Protein AF-A0A1H0LEL5-F1 (afdb_monomer_lite)

Radius of gyration: 15.59 Å; chains: 1; bounding box: 52×33×37 Å

Sequence (113 aa):
MLWPAASSGGLEVANLFPLRSTDPDGLLTHAAPLGDRADRNTGAIMDAIERCSMVICAWGAHKAAPAQAAEVLRIIRMCGRGSLLHHLGPNKDGSPKHPLYIAASTRPQRFTT

pLDDT: mean 88.65, std 13.21, range [35.0, 98.12]

Structure (mmCIF, N/CA/C/O backbone):
data_AF-A0A1H0LEL5-F1
#
_entry.id   AF-A0A1H0LEL5-F1
#
loop_
_atom_site.group_PDB
_atom_site.id
_atom_site.type_symbol
_atom_site.label_atom_id
_atom_site.label_alt_id
_atom_site.label_comp_id
_atom_site.label_asym_id
_atom_site.label_entity_id
_atom_site.label_seq_id
_atom_site.pdbx_PDB_ins_code
_atom_site.Cartn_x
_atom_site.Cartn_y
_atom_site.Cartn_z
_atom_site.occupancy
_atom_site.B_iso_or_equiv
_atom_site.auth_seq_id
_atom_site.auth_comp_id
_atom_site.auth_asym_id
_atom_site.auth_atom_id
_atom_site.pdbx_PDB_model_num
ATOM 1 N N . MET A 1 1 ? -41.514 8.901 10.532 1.00 38.03 1 MET A N 1
ATOM 2 C CA . MET A 1 1 ? -40.338 8.259 11.152 1.00 38.03 1 MET A CA 1
ATOM 3 C C . MET A 1 1 ? -39.615 7.504 10.047 1.00 38.03 1 MET A C 1
ATOM 5 O O . MET A 1 1 ? -40.083 6.450 9.649 1.00 38.03 1 MET A O 1
ATOM 9 N N . LEU A 1 2 ? -38.592 8.109 9.439 1.00 35.00 2 LEU A N 1
ATOM 10 C CA . LEU A 1 2 ? -37.800 7.475 8.381 1.00 35.00 2 LEU A CA 1
ATOM 11 C C . LEU A 1 2 ? -36.543 6.910 9.041 1.00 35.00 2 LEU A C 1
ATOM 13 O O . LEU A 1 2 ? -35.804 7.651 9.683 1.00 35.00 2 LEU A O 1
ATOM 17 N N . TRP A 1 3 ? -36.349 5.598 8.943 1.00 37.75 3 TRP A N 1
ATOM 18 C CA . TRP A 1 3 ? -35.123 4.944 9.386 1.00 37.75 3 TRP A CA 1
ATOM 19 C C . TRP A 1 3 ? -33.978 5.410 8.471 1.00 37.75 3 TRP A C 1
ATOM 21 O O . TRP A 1 3 ? -34.112 5.261 7.253 1.00 37.75 3 TRP A O 1
ATOM 31 N N . PRO A 1 4 ? -32.878 5.988 8.989 1.00 50.06 4 PRO A N 1
ATOM 32 C CA . PRO A 1 4 ? -31.714 6.249 8.157 1.00 50.06 4 PRO A CA 1
ATOM 33 C C . PRO A 1 4 ? -31.208 4.896 7.665 1.00 50.06 4 PRO A C 1
ATOM 35 O O . PRO A 1 4 ? -30.911 4.013 8.470 1.00 50.06 4 PRO A O 1
ATOM 38 N N . ALA A 1 5 ? -31.178 4.705 6.345 1.00 48.22 5 ALA A N 1
ATOM 39 C CA . ALA A 1 5 ? -30.602 3.514 5.741 1.00 48.22 5 ALA A CA 1
ATOM 40 C C . ALA A 1 5 ? -29.237 3.254 6.390 1.00 48.22 5 ALA A C 1
ATOM 42 O O . ALA A 1 5 ? -28.376 4.134 6.401 1.00 48.22 5 ALA A O 1
ATOM 43 N N . ALA A 1 6 ? -29.058 2.071 6.979 1.00 48.22 6 ALA A N 1
ATOM 44 C CA . ALA A 1 6 ? -27.745 1.647 7.425 1.00 48.22 6 ALA A CA 1
ATOM 45 C C . ALA A 1 6 ? -26.846 1.663 6.183 1.00 48.22 6 ALA A C 1
ATOM 47 O O . ALA A 1 6 ? -27.106 0.917 5.239 1.00 48.22 6 ALA A O 1
ATOM 48 N N . SER A 1 7 ? -25.842 2.543 6.131 1.00 52.19 7 SER A N 1
ATOM 49 C CA . SER A 1 7 ? -24.838 2.465 5.074 1.00 52.19 7 SER A CA 1
ATOM 50 C C . SER A 1 7 ? -24.087 1.156 5.296 1.00 52.19 7 SER A C 1
ATOM 52 O O . SER A 1 7 ? -23.239 1.064 6.185 1.00 52.19 7 SER A O 1
ATOM 54 N N . SER A 1 8 ? -24.446 0.112 4.559 1.00 54.19 8 SER A N 1
ATOM 55 C CA . SER A 1 8 ? -23.683 -1.128 4.528 1.00 54.19 8 SER A CA 1
ATOM 56 C C . SER A 1 8 ? -22.246 -0.768 4.151 1.00 54.19 8 SER A C 1
ATOM 58 O O . SER A 1 8 ? -22.009 -0.261 3.056 1.00 54.19 8 SER A O 1
ATOM 60 N N . GLY A 1 9 ? -21.296 -0.939 5.072 1.00 72.38 9 GLY A N 1
ATOM 61 C CA . GLY A 1 9 ? -19.888 -0.661 4.796 1.00 72.38 9 GLY A CA 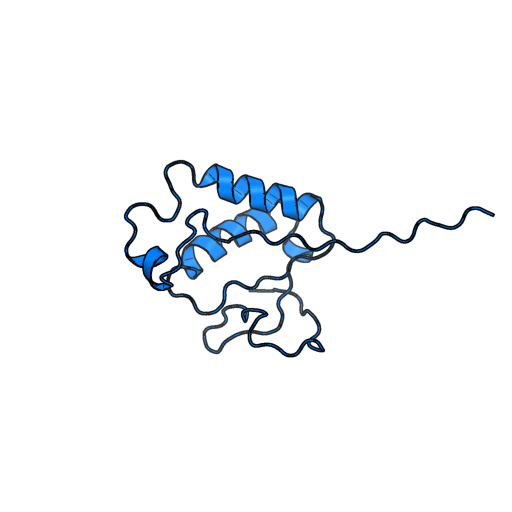1
ATOM 62 C C . GLY A 1 9 ? -19.384 -1.600 3.699 1.00 72.38 9 GLY A C 1
ATOM 63 O O . GLY A 1 9 ? -19.523 -2.814 3.823 1.00 72.38 9 GLY A O 1
ATOM 64 N N . GLY A 1 10 ? -18.844 -1.041 2.617 1.00 85.31 10 GLY A N 1
ATOM 65 C CA . GLY A 1 10 ? -18.200 -1.792 1.540 1.00 85.31 10 GLY A CA 1
ATOM 66 C C . GLY A 1 10 ? -16.693 -1.921 1.765 1.00 85.31 10 GLY A C 1
ATOM 67 O O . GLY A 1 10 ? -16.091 -1.101 2.456 1.00 85.31 10 GLY A O 1
ATOM 68 N N . LEU A 1 11 ? -16.085 -2.944 1.164 1.00 89.62 11 LEU A N 1
ATOM 69 C CA . LEU A 1 11 ? -14.634 -3.090 1.072 1.00 89.62 11 LEU A CA 1
ATOM 70 C C . LEU A 1 11 ? -14.229 -3.020 -0.401 1.00 89.62 11 LEU A C 1
ATOM 72 O O . LEU A 1 11 ? -14.601 -3.892 -1.183 1.00 89.62 11 LEU A O 1
ATOM 76 N N . GLU A 1 12 ? -13.439 -2.011 -0.759 1.00 94.25 12 GLU A N 1
ATOM 77 C CA . GLU A 1 12 ? -12.743 -1.945 -2.044 1.00 94.25 12 GLU A CA 1
ATOM 78 C C . GLU A 1 12 ? -11.254 -2.244 -1.822 1.00 94.25 12 GLU A C 1
ATOM 80 O O . GLU A 1 12 ? -10.626 -1.688 -0.919 1.00 94.25 12 GLU A O 1
ATOM 85 N N . VAL A 1 13 ? -10.682 -3.134 -2.637 1.00 93.69 13 VAL A N 1
ATOM 86 C CA . VAL A 1 13 ? -9.250 -3.459 -2.609 1.00 93.69 13 VAL A CA 1
ATOM 87 C C . VAL A 1 13 ? -8.641 -3.038 -3.937 1.00 93.69 13 VAL A C 1
ATOM 89 O O . VAL A 1 13 ? -9.006 -3.567 -4.986 1.00 93.69 13 VAL A O 1
ATOM 92 N N . ALA A 1 14 ? -7.700 -2.098 -3.883 1.00 94.06 14 ALA A N 1
ATOM 93 C CA . ALA A 1 14 ? -6.925 -1.665 -5.036 1.00 94.06 14 ALA A CA 1
ATOM 94 C C . ALA A 1 14 ? -5.493 -2.199 -4.936 1.00 94.06 14 ALA A C 1
ATOM 96 O O . ALA A 1 14 ? -4.863 -2.139 -3.877 1.00 94.06 14 ALA A O 1
ATOM 97 N N . ASN A 1 15 ? -4.970 -2.709 -6.049 1.00 93.56 15 ASN A N 1
ATOM 98 C CA . ASN A 1 15 ? -3.588 -3.160 -6.109 1.00 93.56 15 ASN A CA 1
ATOM 99 C C . ASN A 1 15 ? -2.651 -1.972 -6.314 1.00 93.56 15 ASN A C 1
ATOM 101 O O . ASN A 1 15 ? -2.895 -1.096 -7.142 1.00 93.56 15 ASN A O 1
ATOM 105 N N . LEU A 1 16 ? -1.515 -1.996 -5.617 1.00 93.44 16 LEU A N 1
ATOM 106 C CA . LEU A 1 16 ? -0.467 -0.995 -5.809 1.00 93.44 16 LEU A CA 1
ATOM 107 C C . LEU A 1 16 ? 0.143 -1.057 -7.224 1.00 93.44 16 LEU A C 1
ATOM 109 O O . LEU A 1 16 ? 0.604 -0.042 -7.740 1.00 93.44 16 LEU A O 1
ATOM 113 N N . PHE A 1 17 ? 0.090 -2.233 -7.858 1.00 93.19 17 PHE A N 1
ATOM 114 C CA . PHE A 1 17 ? 0.579 -2.502 -9.208 1.00 93.19 17 PHE A CA 1
ATOM 115 C C . PHE A 1 17 ? -0.546 -3.050 -10.099 1.00 93.19 17 PHE A C 1
ATOM 117 O O . PHE A 1 17 ? -1.377 -3.824 -9.615 1.00 93.19 17 PHE A O 1
ATOM 124 N N . PRO A 1 18 ? -0.550 -2.733 -11.404 1.00 90.19 18 PRO A N 1
ATOM 125 C CA . PRO A 1 18 ? -1.486 -3.331 -12.352 1.00 90.19 18 PRO A CA 1
ATOM 126 C C . PRO A 1 18 ? -1.160 -4.801 -12.659 1.00 90.19 18 PRO A C 1
ATOM 128 O O . PRO A 1 18 ? -2.065 -5.572 -12.984 1.00 90.19 18 PRO A O 1
ATOM 131 N N . LEU A 1 19 ? 0.111 -5.211 -12.550 1.00 88.75 19 LEU A N 1
ATOM 132 C CA . LEU A 1 19 ? 0.512 -6.601 -12.753 1.00 88.75 19 LEU A CA 1
ATOM 133 C C . LEU A 1 19 ? -0.090 -7.504 -11.666 1.00 88.75 19 LEU A C 1
ATOM 135 O O . LEU A 1 19 ? 0.106 -7.285 -10.471 1.00 88.75 19 LEU A O 1
ATOM 139 N N . ARG A 1 20 ? -0.774 -8.568 -12.095 1.00 84.88 20 ARG A N 1
ATOM 140 C CA . ARG A 1 20 ? -1.219 -9.668 -11.231 1.00 84.88 20 ARG A CA 1
ATOM 141 C C . ARG A 1 20 ? -0.365 -10.889 -11.542 1.00 84.88 20 ARG A C 1
ATOM 143 O O . ARG A 1 20 ? -0.404 -11.391 -12.659 1.00 84.88 20 ARG A O 1
ATOM 150 N N . SER A 1 21 ? 0.386 -11.354 -10.554 1.00 84.06 21 SER A N 1
ATOM 151 C CA . SER A 1 21 ? 1.266 -12.517 -10.668 1.00 84.06 21 SER A CA 1
ATOM 152 C C . SER A 1 21 ? 0.987 -13.485 -9.523 1.00 84.06 21 SER A C 1
ATOM 154 O O . SER A 1 21 ? 0.700 -13.054 -8.407 1.00 84.06 21 SER A O 1
ATOM 156 N N . THR A 1 22 ? 1.055 -14.790 -9.793 1.00 85.00 22 THR A N 1
ATOM 157 C CA . THR A 1 22 ? 1.073 -15.828 -8.747 1.00 85.00 22 THR A CA 1
ATOM 158 C C . THR A 1 22 ? 2.466 -16.010 -8.149 1.00 85.00 22 THR A C 1
ATOM 160 O O . THR A 1 22 ? 2.589 -16.530 -7.046 1.00 85.00 22 THR A O 1
ATOM 163 N N . ASP A 1 23 ? 3.503 -15.586 -8.874 1.00 85.88 23 ASP A N 1
ATOM 164 C CA . ASP A 1 23 ? 4.870 -15.489 -8.376 1.00 85.88 23 ASP A CA 1
ATOM 165 C C . ASP A 1 23 ? 5.066 -14.119 -7.700 1.00 85.88 23 ASP A C 1
ATOM 167 O O . ASP A 1 23 ? 4.928 -13.098 -8.392 1.00 85.88 23 ASP A O 1
ATOM 171 N N . PRO A 1 24 ? 5.375 -14.062 -6.390 1.00 76.44 24 PRO A N 1
ATOM 172 C CA . PRO A 1 24 ? 5.668 -12.804 -5.712 1.00 76.44 24 PRO A CA 1
ATOM 173 C C . PRO A 1 24 ? 6.837 -12.054 -6.367 1.00 76.44 24 PRO A C 1
ATOM 175 O O . PRO A 1 24 ? 6.772 -10.837 -6.513 1.00 76.44 24 PRO A O 1
ATOM 178 N N . ASP A 1 25 ? 7.855 -12.747 -6.878 1.00 88.25 25 ASP A N 1
ATOM 179 C CA . ASP A 1 25 ? 8.996 -12.088 -7.523 1.00 88.25 25 ASP A CA 1
ATOM 180 C C . ASP A 1 25 ? 8.689 -11.616 -8.956 1.00 88.25 25 ASP A C 1
ATOM 182 O O . ASP A 1 25 ? 9.486 -10.893 -9.560 1.00 88.25 25 ASP A O 1
ATOM 186 N N . GLY A 1 26 ? 7.493 -11.906 -9.480 1.00 88.38 26 GLY A N 1
ATOM 187 C CA . GLY A 1 26 ? 7.048 -11.460 -10.801 1.00 88.38 26 GLY A CA 1
ATOM 188 C C . GLY A 1 26 ? 7.087 -9.938 -10.978 1.00 88.38 26 GLY A C 1
ATOM 189 O O . GLY A 1 26 ? 7.393 -9.451 -12.062 1.00 88.38 26 GLY A O 1
ATOM 190 N N . LEU A 1 27 ? 6.861 -9.158 -9.913 1.00 86.44 27 LEU A N 1
ATOM 191 C CA . LEU A 1 27 ? 6.985 -7.692 -9.964 1.00 86.44 27 LEU A CA 1
ATOM 192 C C . LEU A 1 27 ? 8.427 -7.207 -10.170 1.00 86.44 27 LEU A C 1
ATOM 194 O O . LEU A 1 27 ? 8.624 -6.095 -10.653 1.00 86.44 27 LEU A O 1
ATOM 198 N N . LEU A 1 28 ? 9.422 -8.006 -9.778 1.00 88.06 28 LEU A N 1
ATOM 199 C CA . LEU A 1 28 ? 10.841 -7.672 -9.914 1.00 88.06 28 LEU A CA 1
ATOM 200 C C . LEU A 1 28 ? 11.398 -8.073 -11.281 1.00 88.06 28 LEU A C 1
ATOM 202 O O . LEU A 1 28 ? 12.360 -7.470 -11.749 1.00 88.06 28 LEU A O 1
ATOM 206 N N . THR A 1 29 ? 10.820 -9.102 -11.897 1.00 89.50 29 THR A N 1
ATOM 207 C CA . THR A 1 29 ? 11.340 -9.715 -13.125 1.00 89.50 29 THR A CA 1
ATOM 208 C C . THR A 1 29 ? 10.585 -9.283 -14.379 1.00 89.50 29 THR A C 1
ATOM 210 O O . THR A 1 29 ? 11.139 -9.343 -15.477 1.00 89.50 29 THR A O 1
ATOM 213 N N . HIS A 1 30 ? 9.338 -8.821 -14.249 1.00 86.94 30 HIS A N 1
ATOM 214 C CA . HIS A 1 30 ? 8.555 -8.349 -15.385 1.00 86.94 30 HIS A CA 1
ATOM 215 C C . HIS A 1 30 ? 9.135 -7.043 -15.945 1.00 86.94 30 HIS A C 1
ATOM 217 O O . HIS A 1 30 ? 9.371 -6.098 -15.200 1.00 86.94 30 HIS A O 1
ATOM 223 N N . ALA A 1 31 ? 9.312 -6.954 -17.268 1.00 86.31 31 ALA A N 1
ATOM 224 C CA . ALA A 1 31 ? 9.947 -5.797 -17.914 1.00 86.31 31 ALA A CA 1
ATOM 225 C C . ALA A 1 31 ? 9.157 -4.480 -17.753 1.00 86.31 31 ALA A C 1
ATOM 227 O O . ALA A 1 31 ? 9.734 -3.397 -17.782 1.00 86.31 31 ALA A O 1
ATOM 228 N N . ALA A 1 32 ? 7.838 -4.575 -17.570 1.00 86.00 32 ALA A N 1
ATOM 229 C CA . ALA A 1 32 ? 6.947 -3.435 -17.352 1.00 86.00 32 ALA A CA 1
ATOM 230 C C . ALA A 1 32 ? 5.906 -3.761 -16.260 1.00 86.00 32 ALA A C 1
ATOM 232 O O . ALA A 1 32 ? 4.756 -4.062 -16.581 1.00 86.00 32 ALA A O 1
ATOM 233 N N . PRO A 1 33 ? 6.269 -3.776 -14.964 1.00 84.31 33 PRO A N 1
ATOM 234 C CA . PRO A 1 33 ? 5.356 -4.171 -13.880 1.00 84.31 33 PRO A CA 1
ATOM 235 C C . PRO A 1 33 ? 4.239 -3.140 -13.636 1.00 84.31 33 PRO A C 1
ATOM 237 O O . PRO A 1 33 ? 3.218 -3.451 -13.024 1.00 84.31 33 PRO A O 1
ATOM 240 N N . LEU A 1 34 ? 4.412 -1.921 -14.158 1.00 86.56 34 LEU A N 1
ATOM 241 C CA . LEU A 1 34 ? 3.394 -0.869 -14.215 1.00 86.56 34 LEU A CA 1
ATOM 242 C C . LEU A 1 34 ? 2.641 -0.825 -15.560 1.00 86.56 34 LEU A C 1
ATOM 244 O O . LEU A 1 34 ? 1.724 -0.021 -15.722 1.00 86.56 34 LEU A O 1
ATOM 248 N N . GLY A 1 35 ? 2.997 -1.704 -16.505 1.00 83.88 35 GLY A N 1
ATOM 249 C CA . GLY A 1 35 ? 2.476 -1.714 -17.871 1.00 83.88 35 GLY A CA 1
ATOM 250 C C . GLY A 1 35 ? 2.758 -0.424 -18.651 1.00 83.88 35 GLY A C 1
ATOM 251 O O . GLY A 1 35 ? 3.449 0.477 -18.181 1.00 83.88 35 GLY A O 1
ATOM 252 N N . ASP A 1 36 ? 2.165 -0.319 -19.839 1.00 83.31 36 ASP A N 1
ATOM 253 C CA . ASP A 1 36 ? 2.340 0.837 -20.737 1.00 83.31 36 ASP A CA 1
ATOM 254 C C . ASP A 1 36 ? 1.520 2.067 -20.309 1.00 83.31 36 ASP A C 1
ATOM 256 O O . ASP A 1 36 ? 1.622 3.141 -20.901 1.00 83.31 36 ASP A O 1
ATOM 260 N N . ARG A 1 37 ? 0.643 1.898 -19.312 1.00 80.88 37 ARG A N 1
ATOM 261 C CA . ARG A 1 37 ? -0.321 2.901 -18.837 1.00 80.88 37 ARG A CA 1
ATOM 262 C C . ARG A 1 37 ? -0.413 2.894 -17.315 1.00 80.88 37 ARG A C 1
ATOM 264 O O . ARG A 1 37 ? -1.450 2.565 -16.736 1.00 80.88 37 ARG A O 1
ATOM 271 N N . ALA A 1 38 ? 0.703 3.222 -16.671 1.00 78.69 38 ALA A N 1
ATOM 272 C CA . ALA A 1 38 ? 0.802 3.321 -15.215 1.00 78.69 38 ALA A CA 1
ATOM 273 C C . ALA A 1 38 ? -0.215 4.321 -14.622 1.00 78.69 38 ALA A C 1
ATOM 275 O O . ALA A 1 38 ? -0.752 4.108 -13.534 1.00 78.69 38 ALA A O 1
ATOM 276 N N . ASP A 1 39 ? -0.530 5.374 -15.379 1.00 86.12 39 ASP A N 1
ATOM 277 C CA . ASP A 1 39 ? -1.538 6.390 -15.077 1.00 86.12 39 ASP A CA 1
ATOM 278 C C . ASP A 1 39 ? -2.934 5.797 -14.837 1.00 86.12 39 ASP A C 1
ATOM 280 O O . ASP A 1 39 ? -3.635 6.238 -13.928 1.00 86.12 39 ASP A O 1
ATOM 284 N N . ARG A 1 40 ? -3.322 4.747 -15.574 1.00 89.94 40 ARG A N 1
ATOM 285 C CA . ARG A 1 40 ? -4.619 4.076 -15.380 1.00 89.94 40 ARG A CA 1
ATOM 286 C C . ARG A 1 40 ? -4.737 3.399 -14.021 1.00 89.94 40 ARG A C 1
ATOM 288 O O . ARG A 1 40 ? -5.810 3.448 -13.425 1.00 89.94 40 ARG A O 1
ATOM 295 N N . ASN A 1 41 ? -3.665 2.773 -13.529 1.00 92.31 41 ASN A N 1
ATOM 296 C CA . ASN A 1 41 ? -3.689 2.126 -12.215 1.00 92.31 41 ASN A CA 1
ATOM 297 C C . ASN A 1 41 ? -3.825 3.170 -11.104 1.00 92.31 41 ASN A C 1
ATOM 299 O O . ASN A 1 41 ? -4.665 3.038 -10.219 1.00 92.31 41 ASN A O 1
ATOM 303 N N . THR A 1 42 ? -3.039 4.244 -11.193 1.00 92.38 42 THR A N 1
ATOM 304 C CA . THR A 1 42 ? -3.134 5.363 -10.254 1.00 92.38 42 THR A CA 1
ATOM 305 C C . THR A 1 42 ? -4.510 6.029 -10.307 1.00 92.38 42 THR A C 1
ATOM 307 O O . THR A 1 42 ? -5.074 6.314 -9.256 1.00 92.38 42 THR A O 1
ATOM 310 N N . GLY A 1 43 ? -5.093 6.211 -11.497 1.00 94.50 43 GLY A N 1
ATOM 311 C CA . GLY A 1 43 ? -6.460 6.712 -11.661 1.00 94.50 43 GLY A CA 1
ATOM 312 C C . GLY A 1 43 ? -7.491 5.835 -10.949 1.00 94.50 43 GLY A C 1
ATOM 313 O O . GLY A 1 43 ? -8.254 6.335 -10.133 1.00 94.50 43 GLY A O 1
ATOM 314 N N . ALA A 1 44 ? -7.434 4.515 -11.148 1.00 94.56 44 ALA A N 1
ATOM 315 C CA . ALA A 1 44 ? -8.330 3.578 -10.469 1.00 94.56 44 ALA A CA 1
ATOM 316 C C . ALA A 1 44 ? -8.177 3.604 -8.934 1.00 94.56 44 ALA A C 1
ATOM 318 O O . ALA A 1 44 ? -9.173 3.515 -8.214 1.00 94.56 44 ALA A O 1
ATOM 319 N N . ILE A 1 45 ? -6.946 3.756 -8.423 1.00 95.75 45 ILE A N 1
ATOM 320 C CA . ILE A 1 45 ? -6.693 3.949 -6.986 1.00 95.75 45 ILE A CA 1
ATOM 321 C C . ILE A 1 45 ? -7.364 5.240 -6.499 1.00 95.75 45 ILE A C 1
ATOM 323 O O . ILE A 1 45 ? -8.041 5.222 -5.474 1.00 95.75 45 ILE A O 1
ATOM 327 N N . MET A 1 46 ? -7.207 6.351 -7.222 1.00 96.31 46 MET A N 1
ATOM 328 C CA . MET A 1 46 ? -7.803 7.633 -6.838 1.00 96.31 46 MET A CA 1
ATOM 329 C C . MET A 1 46 ? -9.332 7.592 -6.867 1.00 96.31 46 MET A C 1
ATOM 331 O O . MET A 1 46 ? -9.958 8.034 -5.905 1.00 96.31 46 MET A O 1
ATOM 335 N N . ASP A 1 47 ? -9.924 6.981 -7.894 1.00 95.44 47 ASP A N 1
ATOM 336 C CA . ASP A 1 47 ? -11.371 6.788 -7.995 1.00 95.44 47 ASP A CA 1
ATOM 337 C C . ASP A 1 47 ? -11.913 6.003 -6.791 1.00 95.44 47 ASP A C 1
ATOM 339 O O . ASP A 1 47 ? -12.956 6.348 -6.233 1.00 95.44 47 ASP A O 1
ATOM 343 N N . ALA A 1 48 ? -11.207 4.950 -6.362 1.00 95.00 48 ALA A N 1
ATOM 344 C CA . ALA A 1 48 ? -11.571 4.186 -5.169 1.00 95.00 48 ALA A CA 1
ATOM 345 C C . ALA A 1 48 ? -11.477 5.035 -3.894 1.00 95.00 48 ALA A C 1
ATOM 347 O O . ALA A 1 48 ? -12.372 4.990 -3.048 1.00 95.00 48 ALA A O 1
ATOM 348 N N . ILE A 1 49 ? -10.438 5.863 -3.769 1.00 95.50 49 ILE A N 1
ATOM 349 C CA . ILE A 1 49 ? -10.261 6.755 -2.616 1.00 95.50 49 ILE A CA 1
ATOM 350 C C . ILE A 1 49 ? -11.385 7.791 -2.535 1.00 95.50 49 ILE A C 1
ATOM 352 O O . ILE A 1 49 ? -11.832 8.097 -1.431 1.00 95.50 49 ILE A O 1
ATOM 356 N N . GLU A 1 50 ? -11.888 8.294 -3.665 1.00 94.00 50 GLU A N 1
ATOM 357 C CA . GLU A 1 50 ? -12.997 9.258 -3.680 1.00 94.00 50 GLU A CA 1
ATOM 358 C C . GLU A 1 50 ? -14.292 8.704 -3.073 1.00 94.00 50 GLU A C 1
ATOM 360 O O . GLU A 1 50 ? -15.079 9.460 -2.501 1.00 94.00 50 GLU A O 1
ATOM 365 N N . ARG A 1 51 ? -14.502 7.386 -3.158 1.00 92.62 51 ARG A N 1
ATOM 366 C CA . ARG A 1 51 ? -15.680 6.694 -2.613 1.00 92.62 51 ARG A CA 1
ATOM 367 C C . ARG A 1 51 ? -15.495 6.207 -1.175 1.00 92.62 51 ARG A C 1
ATOM 369 O O . ARG A 1 51 ? -16.451 5.726 -0.567 1.00 92.62 51 ARG A O 1
ATOM 376 N N . CYS A 1 52 ? -14.288 6.320 -0.621 1.00 92.88 52 CYS A N 1
ATOM 377 C CA . CYS A 1 52 ? -13.934 5.759 0.679 1.00 92.88 52 CYS A CA 1
ATOM 378 C C . CYS A 1 52 ? -13.824 6.832 1.771 1.00 92.88 52 CYS A C 1
ATOM 380 O O . CYS A 1 52 ? -13.311 7.929 1.564 1.00 92.88 52 CYS A O 1
ATOM 382 N N . SER A 1 53 ? -14.236 6.482 2.990 1.00 93.62 53 SER A N 1
ATOM 383 C CA . SER A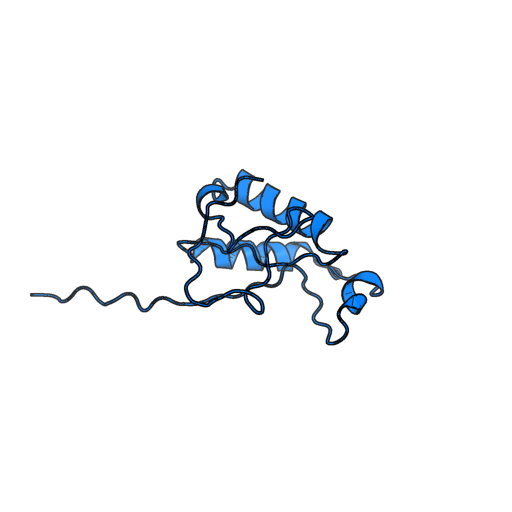 1 53 ? -14.029 7.307 4.192 1.00 93.62 53 SER A CA 1
ATOM 384 C C . SER A 1 53 ? -12.724 6.984 4.934 1.00 93.62 53 SER A C 1
ATOM 386 O O . SER A 1 53 ? -12.307 7.744 5.808 1.00 93.62 53 SER A O 1
ATOM 388 N N . MET A 1 54 ? -12.070 5.869 4.595 1.00 95.38 54 MET A N 1
ATOM 389 C CA . MET A 1 54 ? -10.806 5.411 5.172 1.00 95.38 54 MET A CA 1
ATOM 390 C C . MET A 1 54 ? -10.051 4.552 4.157 1.00 95.38 54 MET A C 1
ATOM 392 O O . MET A 1 54 ? -10.654 3.742 3.459 1.00 95.38 54 MET A O 1
ATOM 396 N N . VAL A 1 55 ? -8.727 4.695 4.113 1.00 96.88 55 VAL A N 1
ATOM 397 C CA . VAL A 1 55 ? -7.834 3.910 3.256 1.00 96.88 55 VAL A CA 1
ATOM 398 C C . VAL A 1 55 ? -6.849 3.156 4.136 1.00 96.88 55 VAL A C 1
ATOM 400 O O . VAL A 1 55 ? -6.166 3.768 4.954 1.00 96.88 55 VAL A O 1
ATOM 403 N N . ILE A 1 56 ? -6.747 1.839 3.957 1.00 97.00 56 ILE A N 1
ATOM 404 C CA . ILE A 1 56 ? -5.745 1.017 4.642 1.00 97.00 56 ILE A CA 1
ATOM 405 C C . ILE A 1 56 ? -4.574 0.749 3.693 1.00 97.00 56 ILE A C 1
ATOM 407 O O . ILE A 1 56 ? -4.677 -0.041 2.757 1.00 97.00 56 ILE A O 1
ATOM 411 N N . CYS A 1 57 ? -3.436 1.379 3.965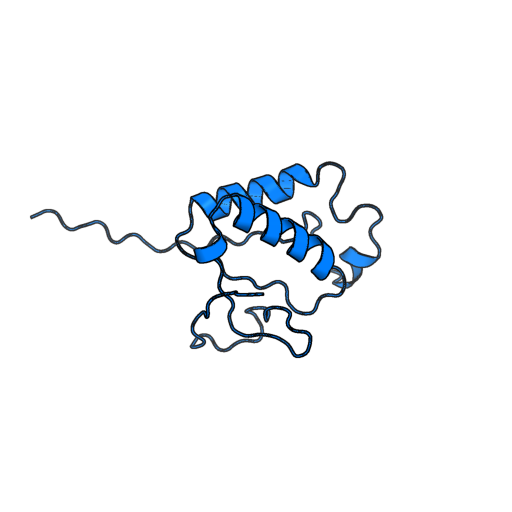 1.00 97.44 57 CYS A N 1
ATOM 412 C CA . CYS A 1 57 ? -2.145 1.036 3.385 1.00 97.44 57 CYS A CA 1
ATOM 413 C C . CYS A 1 57 ? -1.738 -0.371 3.854 1.00 97.44 57 CYS A C 1
ATOM 415 O O . CYS A 1 57 ? -1.732 -0.638 5.058 1.00 97.44 57 CYS A O 1
ATOM 417 N N . ALA A 1 58 ? -1.418 -1.266 2.912 1.00 96.44 58 ALA A N 1
ATOM 418 C CA . ALA A 1 58 ? -1.364 -2.711 3.168 1.00 96.44 58 ALA A CA 1
ATOM 419 C C . ALA A 1 58 ? -0.393 -3.503 2.257 1.00 96.44 58 ALA A C 1
ATOM 421 O O . ALA A 1 58 ? -0.519 -4.720 2.136 1.00 96.44 58 ALA A O 1
ATOM 422 N N . TRP A 1 59 ? 0.573 -2.852 1.599 1.00 95.00 59 TRP A N 1
ATOM 423 C CA . TRP A 1 59 ? 1.426 -3.496 0.579 1.00 95.00 59 TRP A CA 1
ATOM 424 C C . TRP A 1 59 ? 2.546 -4.406 1.119 1.00 95.00 59 TRP A C 1
ATOM 426 O O . TRP A 1 59 ? 3.214 -5.076 0.333 1.00 95.00 59 TRP A O 1
ATOM 436 N N . GLY A 1 60 ? 2.755 -4.474 2.436 1.00 94.56 60 GLY A N 1
ATOM 437 C CA . GLY A 1 60 ? 3.781 -5.329 3.035 1.00 94.56 60 GLY A CA 1
ATOM 438 C C . GLY A 1 60 ? 5.218 -4.897 2.716 1.00 94.56 60 GLY A C 1
ATOM 439 O O . GLY A 1 60 ? 5.463 -3.848 2.125 1.00 94.56 60 GLY A O 1
ATOM 440 N N . ALA A 1 61 ? 6.177 -5.745 3.092 1.00 94.12 61 ALA A N 1
ATOM 441 C CA . ALA A 1 61 ? 7.618 -5.519 2.912 1.00 94.12 61 ALA A CA 1
ATOM 442 C C . ALA A 1 61 ? 8.135 -5.957 1.525 1.00 94.12 61 ALA A C 1
ATOM 444 O O . ALA A 1 61 ? 9.266 -6.421 1.375 1.00 94.12 61 ALA A O 1
ATOM 445 N N . HIS A 1 62 ? 7.290 -5.889 0.494 1.00 92.25 62 HIS A N 1
ATOM 446 C CA . HIS A 1 62 ? 7.681 -6.330 -0.840 1.00 92.25 62 HIS A CA 1
ATOM 447 C C . HIS A 1 62 ? 8.697 -5.361 -1.454 1.00 92.25 62 HIS A C 1
ATOM 449 O O . HIS A 1 62 ? 8.435 -4.168 -1.564 1.00 92.25 62 HIS A O 1
ATOM 455 N N . LYS A 1 63 ? 9.827 -5.880 -1.953 1.00 92.31 63 LYS A N 1
ATOM 456 C CA . LYS A 1 63 ? 10.953 -5.069 -2.461 1.00 92.31 63 LYS A CA 1
ATOM 457 C C . LYS A 1 63 ? 10.611 -4.104 -3.609 1.00 92.31 63 LYS A C 1
ATOM 459 O O . LYS A 1 63 ? 11.262 -3.077 -3.737 1.00 92.31 63 LYS A O 1
ATOM 464 N N . ALA A 1 64 ? 9.604 -4.414 -4.428 1.00 91.81 64 ALA A N 1
ATOM 465 C CA . ALA A 1 64 ? 9.148 -3.564 -5.527 1.00 91.81 64 ALA A CA 1
ATOM 466 C C . ALA A 1 64 ? 8.264 -2.395 -5.053 1.00 91.81 64 ALA A C 1
ATOM 468 O O . ALA A 1 64 ? 8.175 -1.374 -5.729 1.00 91.81 64 ALA A O 1
ATOM 469 N N . ALA A 1 65 ? 7.607 -2.530 -3.896 1.00 93.56 65 ALA A N 1
ATOM 470 C CA . ALA A 1 65 ? 6.583 -1.601 -3.430 1.00 93.56 65 ALA A CA 1
ATOM 471 C C . ALA A 1 65 ? 7.063 -0.168 -3.123 1.00 93.56 65 ALA A C 1
ATOM 473 O O . ALA A 1 65 ? 6.300 0.744 -3.437 1.00 93.56 65 ALA A O 1
ATOM 474 N N . PRO A 1 66 ? 8.259 0.091 -2.545 1.00 93.81 66 PRO A N 1
ATOM 475 C CA . PRO A 1 66 ? 8.603 1.416 -2.023 1.00 93.81 66 PRO A CA 1
ATOM 476 C C . PRO A 1 66 ? 8.466 2.563 -3.030 1.00 93.81 66 PRO A C 1
ATOM 478 O O . PRO A 1 66 ? 7.862 3.581 -2.703 1.00 93.81 66 PRO A O 1
ATOM 481 N N . ALA A 1 67 ? 8.970 2.394 -4.257 1.00 92.56 67 ALA A N 1
ATOM 482 C CA . ALA A 1 67 ? 8.933 3.447 -5.274 1.00 92.56 67 ALA A CA 1
ATOM 483 C C . ALA A 1 67 ? 7.495 3.771 -5.713 1.00 92.56 67 ALA A C 1
ATOM 485 O O . ALA A 1 67 ? 7.092 4.933 -5.730 1.00 92.56 67 ALA A O 1
ATOM 486 N N . GLN A 1 68 ? 6.696 2.739 -5.996 1.00 93.94 68 GLN A N 1
ATOM 487 C CA . GLN A 1 68 ? 5.305 2.913 -6.411 1.00 93.94 68 GLN A CA 1
ATOM 488 C C . GLN A 1 68 ? 4.425 3.431 -5.264 1.00 93.94 68 GLN A C 1
ATOM 490 O O . GLN A 1 68 ? 3.570 4.289 -5.475 1.00 93.94 68 GLN A O 1
ATOM 495 N N . ALA A 1 69 ? 4.648 2.947 -4.039 1.00 95.69 69 ALA A N 1
ATOM 496 C CA . ALA A 1 69 ? 3.954 3.427 -2.849 1.00 95.69 69 ALA A CA 1
ATOM 497 C C . ALA A 1 69 ? 4.233 4.912 -2.611 1.00 95.69 69 ALA A C 1
ATOM 499 O O . ALA A 1 69 ? 3.293 5.670 -2.385 1.00 95.69 69 ALA A O 1
ATOM 500 N N . ALA A 1 70 ? 5.495 5.340 -2.706 1.00 95.38 70 ALA A N 1
ATOM 501 C CA . ALA A 1 70 ? 5.864 6.742 -2.545 1.00 95.38 70 ALA A CA 1
ATOM 502 C C . ALA A 1 70 ? 5.134 7.642 -3.553 1.00 95.38 70 ALA A C 1
ATOM 504 O O . ALA A 1 70 ? 4.601 8.681 -3.167 1.00 95.38 70 ALA A O 1
ATOM 505 N N . GLU A 1 71 ? 5.047 7.220 -4.817 1.00 94.94 71 GLU A N 1
ATOM 506 C CA . GLU A 1 71 ? 4.362 7.987 -5.857 1.00 94.94 71 GLU A CA 1
ATOM 507 C C . GLU A 1 71 ? 2.850 8.090 -5.611 1.00 94.94 71 GLU A C 1
ATOM 509 O O . GLU A 1 71 ? 2.286 9.186 -5.618 1.00 94.94 71 GLU A O 1
ATOM 514 N N . VAL A 1 72 ? 2.191 6.971 -5.304 1.00 95.81 72 VAL A N 1
ATOM 515 C CA . VAL A 1 72 ? 0.754 6.955 -4.994 1.00 95.81 72 VAL A CA 1
ATOM 516 C C . VAL A 1 72 ? 0.452 7.800 -3.752 1.00 95.81 72 VAL A C 1
ATOM 518 O O . VAL A 1 72 ? -0.450 8.638 -3.775 1.00 95.81 72 VAL A O 1
ATOM 521 N N . LEU A 1 73 ? 1.234 7.651 -2.678 1.00 96.56 73 LEU A N 1
ATOM 522 C CA . LEU A 1 73 ? 1.077 8.441 -1.452 1.00 96.56 73 LEU A CA 1
ATOM 523 C C . LEU A 1 73 ? 1.263 9.940 -1.708 1.00 96.56 73 LEU A C 1
ATOM 525 O O . LEU A 1 73 ? 0.506 10.752 -1.169 1.00 96.56 73 LEU A O 1
ATOM 529 N N . ARG A 1 74 ? 2.245 10.316 -2.536 1.00 96.44 74 ARG A N 1
ATOM 530 C CA . ARG A 1 74 ? 2.488 11.707 -2.934 1.00 96.44 74 ARG A CA 1
ATOM 531 C C . ARG A 1 74 ? 1.265 12.296 -3.632 1.00 96.44 74 ARG A C 1
ATOM 533 O O . ARG A 1 74 ? 0.828 13.381 -3.254 1.00 96.44 74 ARG A O 1
ATOM 540 N N . ILE A 1 75 ? 0.684 11.577 -4.590 1.00 95.88 75 ILE A N 1
ATOM 541 C CA . ILE A 1 75 ? -0.508 12.019 -5.328 1.00 95.88 75 ILE A CA 1
ATOM 542 C C . ILE A 1 75 ? -1.703 12.186 -4.382 1.00 95.88 75 ILE A C 1
ATOM 544 O O . ILE A 1 75 ? -2.319 13.250 -4.353 1.00 95.88 75 ILE A O 1
ATOM 548 N N . ILE A 1 76 ? -1.972 11.196 -3.526 1.00 96.31 76 ILE A N 1
ATOM 549 C CA . ILE A 1 76 ? -3.068 11.252 -2.543 1.00 96.31 76 ILE A CA 1
ATOM 550 C C . ILE A 1 76 ? -2.929 12.476 -1.627 1.00 96.31 76 ILE A C 1
ATOM 552 O O . ILE A 1 76 ? -3.910 13.170 -1.340 1.00 96.31 76 ILE A O 1
ATOM 556 N N . ARG A 1 77 ? -1.704 12.768 -1.172 1.00 96.00 77 ARG A N 1
ATOM 557 C CA . ARG A 1 77 ? -1.404 13.940 -0.336 1.00 96.00 77 ARG A CA 1
ATOM 558 C C . ARG A 1 77 ? -1.621 15.248 -1.086 1.00 96.00 77 ARG A C 1
ATOM 560 O O . ARG A 1 77 ? -2.253 16.144 -0.534 1.00 96.00 77 ARG A O 1
ATOM 567 N N . MET A 1 78 ? -1.158 15.345 -2.331 1.00 96.38 78 MET A N 1
ATOM 568 C CA . MET A 1 78 ? -1.358 16.531 -3.170 1.00 96.38 78 MET A CA 1
ATOM 569 C C . MET A 1 78 ? -2.836 16.807 -3.460 1.00 96.38 78 MET A C 1
ATOM 571 O O . MET A 1 78 ? -3.234 17.965 -3.528 1.00 96.38 78 MET A O 1
ATOM 575 N N . CYS A 1 79 ? -3.666 15.767 -3.546 1.00 95.75 79 CYS A N 1
ATOM 576 C CA . CYS A 1 79 ? -5.118 15.893 -3.673 1.00 95.75 79 CYS A CA 1
ATOM 577 C C . CYS A 1 79 ? -5.834 16.223 -2.345 1.00 95.75 79 CYS A C 1
ATOM 579 O O . CYS A 1 79 ? -7.061 16.204 -2.292 1.00 95.75 79 CYS A O 1
ATOM 581 N N . GLY A 1 80 ? -5.106 16.476 -1.250 1.00 95.62 80 GLY A N 1
ATOM 582 C CA . GLY A 1 80 ? -5.692 16.798 0.056 1.00 95.62 80 GLY A CA 1
ATOM 583 C C . GLY A 1 80 ? -6.345 15.608 0.771 1.00 95.62 80 GLY A C 1
ATOM 584 O O . GLY A 1 80 ? -7.069 15.793 1.746 1.00 95.62 80 GLY A O 1
ATOM 585 N N . ARG A 1 81 ? -6.092 14.373 0.318 1.0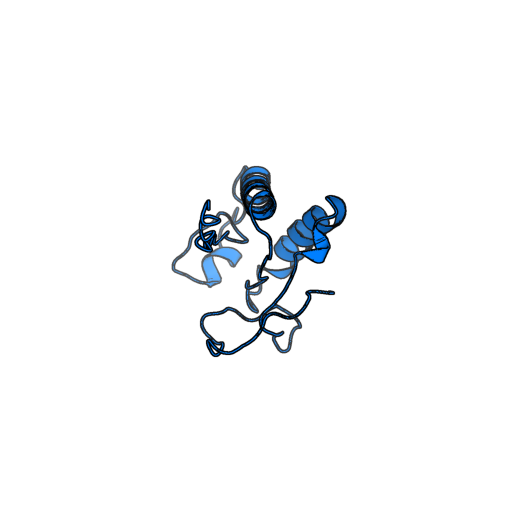0 96.31 81 ARG A N 1
ATOM 586 C CA . ARG A 1 81 ? -6.704 13.141 0.852 1.00 96.31 81 ARG A CA 1
ATOM 587 C C . ARG A 1 81 ? -5.811 12.384 1.836 1.00 96.31 81 ARG A C 1
ATOM 589 O O . ARG A 1 81 ? -6.164 11.298 2.286 1.00 96.31 81 ARG A O 1
ATOM 596 N N . GLY A 1 82 ? -4.674 12.963 2.228 1.00 96.00 82 GLY A N 1
ATOM 597 C CA . GLY A 1 82 ? -3.720 12.329 3.146 1.00 96.00 82 GLY A CA 1
ATOM 598 C C . GLY A 1 82 ? -4.305 11.954 4.516 1.00 96.00 82 GLY A C 1
ATOM 599 O O . GLY A 1 82 ? -3.841 11.000 5.130 1.00 96.00 82 GLY A O 1
ATOM 600 N N . SER A 1 83 ? -5.352 12.643 4.982 1.00 96.00 83 SER A N 1
ATOM 601 C CA . SER A 1 83 ? -6.031 12.345 6.254 1.00 96.00 83 SER A CA 1
ATOM 602 C C . SER A 1 83 ? -6.827 11.034 6.250 1.00 96.00 83 SER A C 1
ATOM 604 O O . SER A 1 83 ? -7.143 10.521 7.324 1.00 96.00 83 SER A O 1
ATOM 606 N N . LEU A 1 84 ? -7.132 10.482 5.069 1.00 96.75 84 LEU A N 1
ATOM 607 C CA . LEU A 1 84 ? -7.822 9.198 4.923 1.00 96.75 84 LEU A CA 1
ATOM 608 C C . LEU A 1 84 ? -6.881 8.004 5.136 1.00 96.75 84 LEU A C 1
ATOM 610 O O . LEU A 1 84 ? -7.351 6.894 5.389 1.00 96.75 84 LEU A O 1
ATOM 614 N N . LEU A 1 85 ? -5.564 8.216 5.043 1.00 97.69 85 LEU A N 1
ATOM 615 C CA . LEU A 1 85 ? -4.564 7.153 5.052 1.00 97.69 85 LEU A CA 1
ATOM 616 C C . LEU A 1 85 ? -4.337 6.588 6.457 1.00 97.69 85 LEU A C 1
ATOM 618 O O . LEU A 1 85 ? -4.000 7.306 7.402 1.00 97.69 85 LEU A O 1
ATOM 622 N N . HIS A 1 86 ? -4.472 5.273 6.570 1.00 98.12 86 HIS A N 1
ATOM 623 C CA . HIS A 1 86 ? -4.243 4.492 7.777 1.00 98.12 86 HIS A CA 1
ATOM 624 C C . HIS A 1 86 ? -3.435 3.224 7.459 1.00 98.12 86 HIS A C 1
ATOM 626 O O . HIS A 1 86 ? -3.280 2.846 6.305 1.00 98.12 86 HIS A O 1
ATOM 632 N N . HIS A 1 87 ? -2.924 2.538 8.478 1.00 97.62 87 HIS A N 1
ATOM 633 C CA . HIS A 1 87 ? -2.327 1.202 8.382 1.00 97.62 87 HIS A CA 1
ATOM 634 C C . HIS A 1 87 ? -2.695 0.353 9.600 1.00 97.62 87 HIS A C 1
ATOM 636 O O . HIS A 1 87 ? -3.145 0.861 10.625 1.00 97.62 87 HIS A O 1
ATOM 642 N N . LEU A 1 88 ? -2.457 -0.954 9.502 1.00 96.94 88 LEU A N 1
ATOM 643 C CA . LEU A 1 88 ? -2.682 -1.928 10.579 1.00 96.94 88 LEU A CA 1
ATOM 644 C C . LEU A 1 88 ? -1.393 -2.252 11.363 1.00 96.94 88 LEU A C 1
ATOM 646 O O . LEU A 1 88 ? -1.240 -3.318 11.953 1.00 96.94 88 LEU A O 1
ATOM 650 N N . GLY A 1 89 ? -0.443 -1.319 11.348 1.00 96.12 89 GLY A N 1
ATOM 651 C CA . GLY A 1 89 ? 0.882 -1.455 11.957 1.00 96.12 89 GLY A CA 1
ATOM 652 C C . GLY A 1 89 ? 2.026 -1.551 10.933 1.00 96.12 89 GLY A C 1
ATOM 653 O O . GLY A 1 89 ? 1.793 -1.949 9.790 1.00 96.12 89 GLY A O 1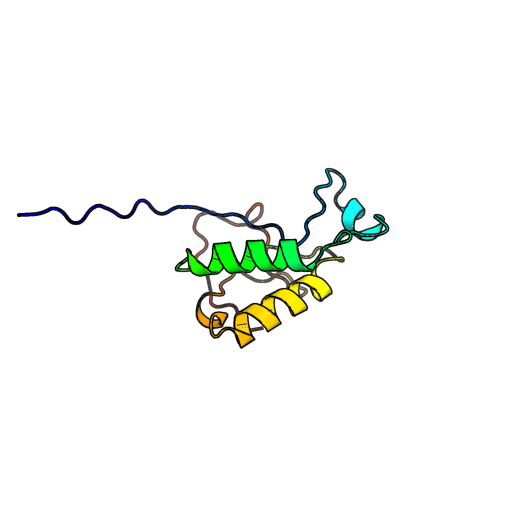
ATOM 654 N N . PRO A 1 90 ? 3.249 -1.147 11.313 1.00 95.94 90 PRO A N 1
ATOM 655 C CA . PRO A 1 90 ? 4.421 -1.198 10.445 1.00 95.94 90 PRO A CA 1
ATOM 656 C C . PRO A 1 90 ? 5.183 -2.530 10.564 1.00 95.94 90 PRO A C 1
ATOM 658 O O . PRO A 1 90 ? 5.155 -3.203 11.599 1.00 95.94 90 PRO A O 1
ATOM 661 N N . ASN A 1 91 ? 5.896 -2.900 9.506 1.00 94.94 91 ASN A N 1
ATOM 662 C CA . ASN A 1 91 ? 6.982 -3.876 9.509 1.00 94.94 91 ASN A CA 1
ATOM 663 C C . ASN A 1 91 ? 8.274 -3.242 10.056 1.00 94.94 91 ASN A C 1
ATOM 665 O O . ASN A 1 91 ? 8.340 -2.038 10.297 1.00 94.94 91 ASN A O 1
ATOM 669 N N . LYS A 1 92 ? 9.331 -4.051 10.230 1.00 93.44 92 LYS A N 1
ATOM 670 C CA . LYS A 1 92 ? 10.650 -3.566 10.689 1.00 93.44 92 LYS A CA 1
ATOM 671 C C . LYS A 1 92 ? 11.275 -2.528 9.749 1.00 93.44 92 LYS A C 1
ATOM 673 O O . LYS A 1 92 ? 12.022 -1.679 10.213 1.00 93.44 92 LYS A O 1
ATOM 678 N N . ASP A 1 93 ? 10.973 -2.607 8.457 1.00 92.12 93 ASP A N 1
ATOM 679 C CA . ASP A 1 93 ? 11.434 -1.672 7.423 1.00 92.12 93 ASP A CA 1
ATOM 680 C C . ASP A 1 93 ? 10.531 -0.429 7.283 1.00 92.12 93 ASP A C 1
ATOM 682 O O . ASP A 1 93 ? 10.740 0.386 6.390 1.00 92.12 93 ASP A O 1
ATOM 686 N N . GLY A 1 94 ? 9.511 -0.288 8.138 1.00 92.75 94 GLY A N 1
ATOM 687 C CA . GLY A 1 94 ? 8.546 0.811 8.098 1.00 92.75 94 GLY A CA 1
ATOM 688 C C . GLY A 1 94 ? 7.396 0.625 7.103 1.00 92.75 94 GLY A C 1
ATOM 689 O O . GLY A 1 94 ? 6.442 1.399 7.142 1.00 92.75 94 GLY A O 1
ATOM 690 N N . SER A 1 95 ? 7.416 -0.406 6.252 1.00 95.25 95 SER A N 1
ATOM 691 C CA . SER A 1 95 ? 6.300 -0.685 5.339 1.00 95.25 95 SER A CA 1
ATOM 692 C C . SER A 1 95 ? 5.030 -1.088 6.110 1.00 95.25 95 SER A C 1
ATOM 694 O O . SER A 1 95 ? 5.121 -1.733 7.156 1.00 95.25 95 SER A O 1
ATOM 696 N N . PRO A 1 96 ? 3.819 -0.748 5.640 1.00 96.81 96 PRO A N 1
ATOM 697 C CA . PRO A 1 96 ? 2.587 -1.191 6.278 1.00 96.81 96 PRO A CA 1
ATOM 698 C C . PRO A 1 96 ? 2.433 -2.710 6.1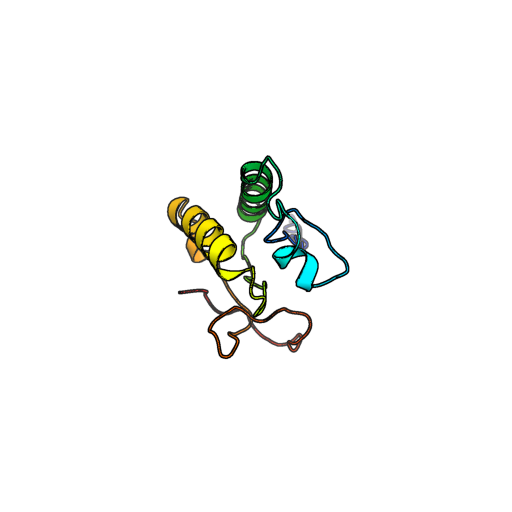72 1.00 96.81 96 PRO A C 1
ATOM 700 O O . PRO A 1 96 ? 2.625 -3.299 5.107 1.00 96.81 96 PRO A O 1
ATOM 703 N N . LYS A 1 97 ? 2.034 -3.356 7.268 1.00 96.62 97 LYS A N 1
ATOM 704 C CA . LYS A 1 97 ? 1.781 -4.799 7.290 1.00 96.62 97 LYS A CA 1
ATOM 705 C C . LYS A 1 97 ? 0.647 -5.193 6.342 1.00 96.62 97 LYS A C 1
ATOM 707 O O . LYS A 1 97 ? -0.363 -4.499 6.235 1.00 96.62 97 LYS A O 1
ATOM 712 N N . HIS A 1 98 ? 0.795 -6.357 5.715 1.00 93.69 98 HIS A N 1
ATOM 713 C CA . HIS A 1 98 ? -0.266 -6.957 4.913 1.00 93.69 98 HIS A CA 1
ATOM 714 C C . HIS A 1 98 ? -1.352 -7.566 5.831 1.00 93.69 98 HIS A C 1
ATOM 716 O O . HIS A 1 98 ? -0.991 -8.313 6.746 1.00 93.69 98 HIS A O 1
ATOM 722 N N . PRO A 1 99 ? -2.659 -7.321 5.591 1.00 91.50 99 PRO A N 1
ATOM 723 C CA . PRO A 1 99 ? -3.757 -7.771 6.454 1.00 91.50 99 PRO A CA 1
ATOM 724 C C . PRO A 1 99 ? -3.787 -9.277 6.733 1.00 91.50 99 PRO A C 1
ATOM 726 O O . PRO A 1 99 ? -4.192 -9.682 7.816 1.00 91.50 99 PRO A O 1
ATOM 729 N N . LEU A 1 100 ? -3.305 -10.102 5.792 1.00 89.94 100 LEU A N 1
ATOM 730 C CA . LEU A 1 100 ? -3.243 -11.567 5.934 1.00 89.94 100 LEU A CA 1
ATOM 731 C C . LEU A 1 100 ? -2.491 -12.037 7.194 1.00 89.94 100 LEU A C 1
ATOM 733 O O . LEU A 1 100 ? -2.773 -13.117 7.699 1.00 89.94 100 LEU A O 1
ATOM 737 N N . TYR A 1 101 ? -1.544 -11.243 7.702 1.00 87.62 101 TYR A N 1
ATOM 738 C CA . TYR A 1 101 ? -0.686 -11.612 8.835 1.00 87.62 101 TYR A CA 1
ATOM 739 C C . TYR A 1 101 ? -1.003 -10.828 10.117 1.00 87.62 101 TYR A C 1
ATOM 741 O O . TYR A 1 101 ? -0.142 -10.674 10.986 1.00 87.62 101 TYR A O 1
ATOM 749 N N . ILE A 1 102 ? -2.213 -10.276 10.225 1.00 90.62 102 ILE A N 1
ATOM 750 C CA . ILE A 1 102 ? -2.618 -9.395 11.321 1.00 90.62 102 ILE A CA 1
ATOM 751 C C . ILE A 1 102 ? -3.896 -9.934 11.964 1.00 90.62 102 ILE A C 1
ATOM 753 O O . ILE A 1 102 ? -4.762 -10.491 11.294 1.00 90.62 102 ILE A O 1
ATOM 757 N N . ALA A 1 103 ? -4.021 -9.770 13.281 1.00 91.75 103 ALA A N 1
ATOM 758 C CA . ALA A 1 103 ? -5.230 -10.153 13.994 1.00 91.75 103 ALA A CA 1
ATOM 759 C C . ALA A 1 103 ? -6.428 -9.304 13.538 1.00 91.75 103 ALA A C 1
ATOM 761 O O . ALA A 1 103 ? -6.327 -8.084 13.414 1.00 91.75 103 ALA A O 1
ATOM 762 N N . ALA A 1 104 ? -7.597 -9.929 13.388 1.00 89.62 104 ALA A N 1
ATOM 763 C CA . ALA A 1 104 ? -8.826 -9.235 12.993 1.00 89.62 104 ALA A CA 1
ATOM 764 C C . ALA A 1 104 ? -9.259 -8.125 13.978 1.00 89.62 104 ALA A C 1
ATOM 766 O O . ALA A 1 104 ? -10.017 -7.232 13.614 1.00 89.62 104 ALA A O 1
ATOM 767 N N . SER A 1 105 ? -8.774 -8.163 15.224 1.00 93.00 105 SER A N 1
ATOM 768 C CA . SER A 1 105 ? -9.029 -7.144 16.250 1.00 93.00 105 SER A CA 1
ATOM 769 C C . SER A 1 105 ? -8.114 -5.917 16.156 1.00 93.00 105 SER A C 1
ATOM 771 O O . SER A 1 105 ? -8.297 -4.959 16.913 1.00 93.00 105 SER A O 1
ATOM 773 N N . THR A 1 106 ? -7.117 -5.920 15.265 1.00 95.44 106 THR A N 1
ATOM 774 C CA . THR A 1 106 ? -6.204 -4.787 15.094 1.00 95.44 106 THR A CA 1
ATOM 775 C C . THR A 1 106 ? -6.951 -3.567 14.567 1.00 95.44 106 THR A C 1
ATOM 777 O O . THR A 1 106 ? -7.637 -3.617 13.549 1.00 95.44 106 THR A O 1
ATOM 780 N N . ARG A 1 107 ? -6.797 -2.441 15.269 1.00 95.94 107 ARG A N 1
ATOM 781 C CA . ARG A 1 107 ? -7.417 -1.170 14.890 1.00 95.94 107 ARG A CA 1
ATOM 782 C C . ARG A 1 107 ? -6.501 -0.376 13.949 1.00 95.94 107 ARG A C 1
ATOM 784 O O . ARG A 1 107 ? -5.299 -0.315 14.217 1.00 95.94 107 ARG A O 1
ATOM 791 N N . PRO A 1 108 ? -7.047 0.263 12.899 1.00 96.44 108 PRO A N 1
ATOM 792 C CA . PRO A 1 108 ? -6.286 1.161 12.039 1.00 96.44 108 PRO A CA 1
ATOM 793 C C . PRO A 1 108 ? -5.654 2.327 12.808 1.00 96.44 108 PRO A C 1
ATOM 795 O O . PRO A 1 108 ? -6.259 2.890 13.720 1.00 96.44 108 PRO A O 1
ATOM 798 N N . GLN A 1 109 ? -4.450 2.714 12.398 1.00 96.94 109 GLN A N 1
ATOM 799 C CA . GLN A 1 109 ? -3.705 3.873 12.894 1.00 96.94 109 GLN A CA 1
ATOM 800 C C . GLN A 1 109 ? -3.387 4.812 11.731 1.00 96.94 109 GLN A C 1
ATOM 802 O O . GLN A 1 109 ? -3.222 4.341 10.610 1.00 96.94 109 GLN A O 1
ATOM 807 N N . ARG A 1 110 ? -3.312 6.127 11.972 1.00 96.75 110 ARG A N 1
ATOM 808 C CA . ARG A 1 110 ? -3.010 7.108 10.913 1.00 96.75 110 ARG A CA 1
ATOM 809 C C . ARG A 1 110 ? -1.650 6.836 10.272 1.00 96.75 110 ARG A C 1
ATOM 811 O O . ARG A 1 110 ? -0.663 6.656 10.974 1.00 96.75 110 ARG A O 1
ATOM 818 N N . PHE A 1 111 ? -1.602 6.898 8.946 1.00 95.00 111 PHE A N 1
ATOM 819 C CA . PHE A 1 111 ? -0.377 6.752 8.168 1.00 95.00 111 PHE A CA 1
ATOM 820 C C . PHE A 1 111 ? 0.310 8.111 8.005 1.00 95.00 111 PHE A C 1
ATOM 822 O O . PHE A 1 111 ? -0.122 8.949 7.212 1.00 95.00 111 PHE A O 1
ATOM 829 N N . THR A 1 112 ? 1.367 8.351 8.779 1.00 83.75 112 THR A N 1
ATOM 830 C CA . THR A 1 112 ? 2.041 9.660 8.845 1.00 83.75 112 THR A CA 1
ATOM 831 C C . THR A 1 112 ? 3.330 9.756 8.028 1.00 83.75 112 THR A C 1
ATOM 833 O O . THR A 1 112 ? 3.839 10.863 7.878 1.00 83.75 112 THR A O 1
ATOM 836 N N . THR A 1 113 ? 3.849 8.640 7.504 1.00 65.38 113 THR A N 1
ATOM 837 C CA . THR A 1 113 ? 5.160 8.549 6.825 1.00 65.38 113 THR A CA 1
ATOM 838 C C . THR A 1 113 ? 5.100 8.959 5.363 1.00 65.38 113 THR A C 1
ATOM 840 O O . THR A 1 113 ? 4.327 8.336 4.615 1.00 65.38 113 THR A O 1
#

Foldseek 3Di:
DDDDPDPPDDDDDADLWPDDDPDLCCCVPPPCRCPPCVVVSLVVVVVVLVVDQADEQAPAPRPNRPVSVVVSLVVCVVVVNLQRYWALDADPVRHGHHPVPHDPPRDTDRDDD

Secondary structure (DSSP, 8-state):
-PPPP----------SSS---SSTTHHHHSS-TT-S-HHHHHHHHHHHHHT-S-EEE--TT-TTHHHHHHHHHHHHHHTT-GGGEEES-B-TTSPBPPGGGS-TTPPPEE---